Protein AF-A0A7S3ES16-F1 (afdb_monomer)

Solvent-accessible surface area (backbone atoms only — not comparable to full-atom values): 5590 Å² total; per-residue (Å²): 137,89,77,82,85,66,77,80,87,52,59,70,73,57,49,52,54,53,46,49,50,42,47,41,64,79,46,90,78,59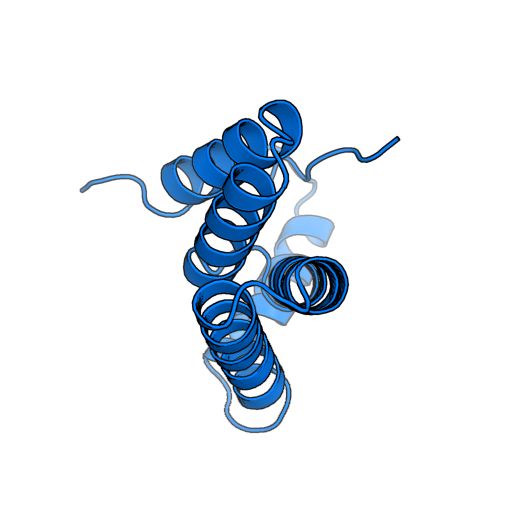,65,44,56,52,35,53,48,23,41,52,48,18,53,52,29,48,76,66,66,80,40,56,68,59,16,38,54,26,9,52,48,18,33,70,56,28,71,75,43,45,65,18,25,49,45,33,16,55,41,23,50,76,72,64,38,58,72,56,17,52,56,20,47,54,48,27,52,68,63,53,65,81,130

Organism: NCBI:txid156174

Radius of gyration: 13.7 Å; Cα contacts (8 Å, |Δi|>4): 110; chains: 1; bounding box: 35×31×34 Å

Foldseek 3Di:
DDDDDDQPPDDPVVVVVLVVLQCCCVPDDDLVVLLVVLLVVLVVCVVVLPCLVSSLVSLVVSCVSRVLDLSSLCSNLSSCVSVVVPVSNVVSVVSNCVSCVDD

Secondary structure (DSSP, 8-state):
-------TT--HHHHHHHHHHHHTTTS-SSHHHHHHHHHHHHHHHHHH-S-HHHHHHHHHHHHHH-TT-HHHHHHHHHHHHHTT-HHHHHHHHHHHHHHS---

Mean predicted aligned error: 7.47 Å

Structure (mmCIF, N/CA/C/O backbone):
data_AF-A0A7S3ES16-F1
#
_entry.id   AF-A0A7S3ES16-F1
#
loop_
_atom_site.group_PDB
_atom_site.id
_atom_site.type_symbol
_atom_site.label_atom_id
_atom_site.label_alt_id
_atom_site.label_comp_id
_atom_site.label_asym_id
_atom_site.label_entity_id
_atom_site.label_seq_id
_atom_site.pdbx_PDB_ins_code
_atom_site.Cartn_x
_atom_site.Cartn_y
_atom_site.Cartn_z
_atom_site.occupancy
_atom_site.B_iso_or_equiv
_atom_site.auth_seq_id
_atom_site.auth_comp_id
_atom_site.auth_asym_id
_atom_site.auth_atom_id
_atom_site.pdbx_PDB_model_num
ATOM 1 N N . GLY A 1 1 ? -14.351 -0.821 -12.269 1.00 33.88 1 GLY A N 1
ATOM 2 C CA . GLY A 1 1 ? -14.266 0.583 -11.822 1.00 33.88 1 GLY A CA 1
ATOM 3 C C . GLY A 1 1 ? -14.134 0.634 -10.316 1.00 33.88 1 GLY A C 1
ATOM 4 O O . GLY A 1 1 ? -15.121 0.433 -9.621 1.00 33.88 1 GLY A O 1
ATOM 5 N N . TRP A 1 2 ? -12.919 0.836 -9.814 1.00 32.88 2 TRP A N 1
ATOM 6 C CA . TRP A 1 2 ? -12.627 0.895 -8.382 1.00 32.88 2 TRP A CA 1
ATOM 7 C C . TRP A 1 2 ? -13.083 2.232 -7.774 1.00 32.88 2 TRP A C 1
ATOM 9 O O . TRP A 1 2 ? -12.780 3.297 -8.320 1.00 32.88 2 TRP A O 1
ATOM 19 N N . LYS A 1 3 ? -13.816 2.181 -6.652 1.00 38.50 3 LYS A N 1
ATOM 20 C CA . LYS A 1 3 ? -14.237 3.357 -5.872 1.00 38.50 3 LYS A CA 1
ATOM 21 C C . LYS A 1 3 ? -13.499 3.360 -4.523 1.00 38.50 3 LYS A C 1
ATOM 23 O O . LYS A 1 3 ? -13.766 2.470 -3.717 1.00 38.50 3 LYS A O 1
ATOM 28 N N . PRO A 1 4 ? -12.610 4.332 -4.248 1.00 45.16 4 PRO A N 1
ATOM 29 C CA . PRO A 1 4 ? -11.928 4.418 -2.957 1.00 45.16 4 PRO A CA 1
ATOM 30 C C . PRO A 1 4 ? -12.926 4.652 -1.816 1.00 45.16 4 PRO A C 1
ATOM 32 O O . PRO A 1 4 ? -13.853 5.456 -1.956 1.00 45.16 4 PRO A O 1
ATOM 35 N N . LEU A 1 5 ? -12.703 4.014 -0.660 1.00 52.19 5 LEU A N 1
ATOM 36 C CA . LEU A 1 5 ? -13.427 4.352 0.566 1.00 52.19 5 LEU A CA 1
ATOM 37 C C . LEU A 1 5 ? -13.023 5.760 1.029 1.00 52.19 5 LEU A C 1
ATOM 39 O O . LEU A 1 5 ? -11.859 6.026 1.336 1.00 52.19 5 LEU A O 1
ATOM 43 N N . ARG A 1 6 ? -14.001 6.667 1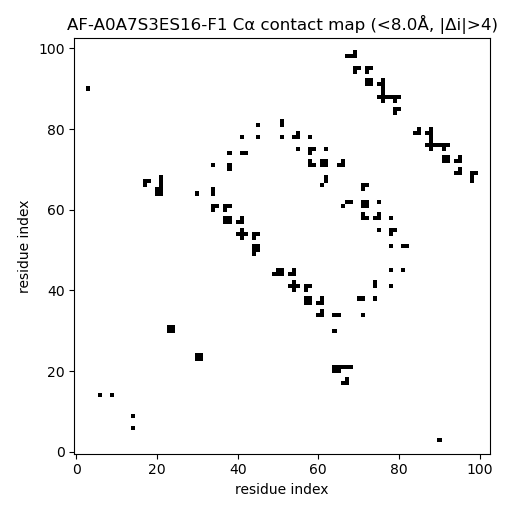.117 1.00 54.94 6 ARG A N 1
ATOM 44 C CA . ARG A 1 6 ? -13.870 7.910 1.885 1.00 54.94 6 ARG A CA 1
ATOM 45 C C . ARG A 1 6 ? -14.229 7.589 3.325 1.00 54.94 6 ARG A C 1
ATOM 47 O O . ARG A 1 6 ? -15.377 7.278 3.590 1.00 54.94 6 ARG A O 1
ATOM 54 N N . LEU A 1 7 ? -13.258 7.633 4.231 1.00 55.50 7 LEU A N 1
ATOM 55 C CA . LEU A 1 7 ? -13.465 7.287 5.643 1.00 55.50 7 LEU A CA 1
ATOM 56 C C . LEU A 1 7 ? -14.174 8.408 6.421 1.00 55.50 7 LEU A C 1
ATOM 58 O O . LEU A 1 7 ? -14.938 8.151 7.350 1.00 55.50 7 LEU A O 1
ATOM 62 N N . LYS A 1 8 ? -13.981 9.658 5.988 1.00 50.25 8 LYS A N 1
ATOM 63 C CA . LYS A 1 8 ? -14.622 10.846 6.557 1.00 50.25 8 LYS A CA 1
ATOM 64 C C . LYS A 1 8 ? -16.070 10.936 6.050 1.00 50.25 8 LYS A C 1
ATOM 66 O O . LYS A 1 8 ? -16.287 11.044 4.845 1.00 50.25 8 LYS A O 1
ATOM 71 N N . GLY A 1 9 ? -17.044 10.873 6.962 1.00 57.22 9 GLY A N 1
ATOM 72 C CA . GLY A 1 9 ? -18.480 10.943 6.646 1.00 57.22 9 GLY A CA 1
ATOM 73 C C . GLY A 1 9 ? -19.196 9.597 6.469 1.00 57.22 9 GLY A C 1
ATOM 74 O O . GLY A 1 9 ? -20.349 9.579 6.047 1.00 57.22 9 GLY A O 1
ATOM 75 N N . LEU A 1 10 ? -18.553 8.464 6.785 1.00 59.41 10 LEU A N 1
ATOM 76 C CA . LEU A 1 10 ? -19.226 7.161 6.747 1.00 59.41 10 LEU A CA 1
ATOM 77 C C . LEU A 1 10 ? -20.218 6.996 7.908 1.00 59.41 10 LEU A C 1
ATOM 79 O O . LEU A 1 10 ? -19.958 7.514 8.996 1.00 59.41 10 LEU A O 1
ATOM 83 N N . PRO A 1 11 ? -21.297 6.212 7.727 1.00 67.44 11 PRO A N 1
ATOM 84 C CA . PRO A 1 11 ? -22.196 5.851 8.815 1.00 67.44 11 PRO A CA 1
ATOM 85 C C . PRO A 1 11 ? -21.421 5.224 9.990 1.00 67.44 11 PRO A C 1
ATOM 87 O O . PRO A 1 11 ? -20.508 4.428 9.741 1.00 67.44 11 PRO A O 1
ATOM 90 N N . PRO A 1 12 ? -21.806 5.486 11.253 1.00 63.50 12 PRO A N 1
ATOM 91 C CA . PRO A 1 12 ? -21.106 4.980 12.441 1.00 63.50 12 PRO A CA 1
ATOM 92 C C . PRO A 1 12 ? -20.862 3.462 12.426 1.00 63.50 12 PRO A C 1
ATOM 94 O O . PRO A 1 12 ? -19.776 2.998 12.758 1.00 63.50 12 PRO A O 1
ATOM 97 N N . LYS A 1 13 ? -21.831 2.681 11.929 1.00 62.59 13 LYS A N 1
ATOM 98 C CA . LYS A 1 13 ? -21.723 1.218 11.757 1.00 62.59 13 LYS A CA 1
ATOM 99 C C . LYS A 1 13 ? -20.576 0.784 10.830 1.00 62.59 13 LYS A C 1
ATOM 101 O O . LYS A 1 13 ? -19.913 -0.225 11.067 1.00 62.59 13 LYS A O 1
ATOM 106 N N . THR A 1 14 ? -20.327 1.557 9.777 1.00 66.00 14 THR A N 1
ATOM 107 C CA . THR A 1 14 ? -19.273 1.288 8.794 1.00 66.00 14 THR A CA 1
ATOM 108 C C . THR A 1 14 ? -17.911 1.653 9.370 1.00 66.00 14 THR A C 1
ATOM 110 O O . THR A 1 14 ? -16.952 0.904 9.193 1.00 6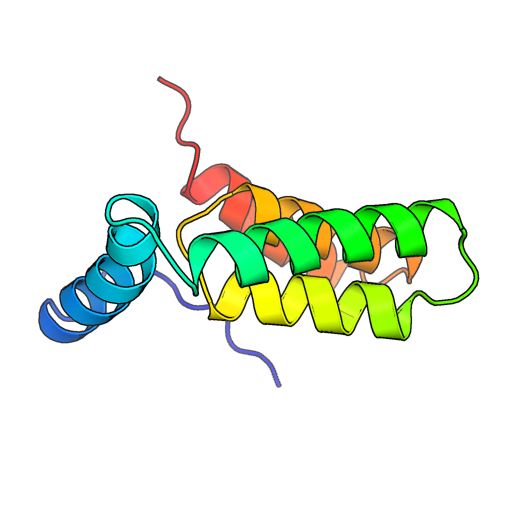6.00 14 THR A O 1
ATOM 113 N N . GLN A 1 15 ? -17.837 2.765 10.109 1.00 64.12 15 GLN A N 1
ATOM 114 C CA . GLN A 1 15 ? -16.626 3.160 10.827 1.00 64.12 15 GLN A CA 1
ATOM 115 C C . GLN A 1 15 ? -16.244 2.113 11.876 1.00 64.12 15 GLN A C 1
ATOM 117 O O . GLN A 1 15 ? -15.098 1.687 11.884 1.00 64.12 15 GLN A O 1
ATOM 122 N N . ALA A 1 16 ? -17.204 1.612 12.660 1.00 65.38 16 ALA A N 1
ATOM 123 C CA . ALA A 1 16 ? -16.974 0.561 13.652 1.00 65.38 16 ALA A CA 1
ATOM 124 C C . ALA A 1 16 ? -16.448 -0.745 13.027 1.00 65.38 16 ALA A C 1
ATOM 126 O O . ALA A 1 16 ? -15.545 -1.370 13.569 1.00 65.38 16 ALA A O 1
AT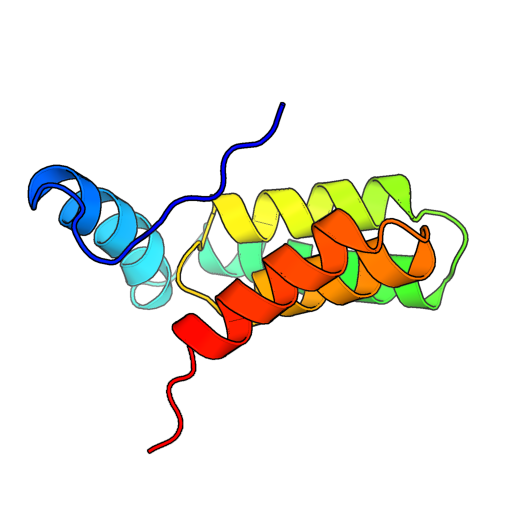OM 127 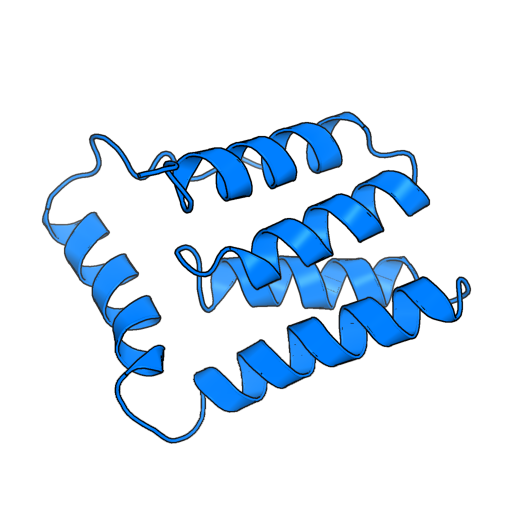N N . THR A 1 17 ? -16.953 -1.136 11.851 1.00 70.00 17 THR A N 1
ATOM 128 C CA . THR A 1 17 ? -16.484 -2.341 11.136 1.00 70.00 17 THR A CA 1
ATOM 129 C C . THR A 1 17 ? -15.045 -2.185 10.633 1.00 70.00 17 THR A C 1
ATOM 131 O O . THR A 1 17 ? -14.239 -3.109 10.727 1.00 70.00 17 THR A O 1
ATOM 134 N N . LEU A 1 18 ? -14.704 -1.012 10.092 1.00 68.38 18 LEU A N 1
ATOM 135 C CA . LEU A 1 18 ? -13.349 -0.715 9.615 1.00 68.38 18 LEU A CA 1
ATOM 136 C C . LEU A 1 18 ? -12.371 -0.540 10.777 1.00 68.38 18 LEU A C 1
ATOM 138 O O . LEU A 1 18 ? -11.243 -1.016 10.703 1.00 68.38 18 LEU A O 1
ATOM 142 N N . GLN A 1 19 ? -12.820 0.090 11.861 1.00 67.44 19 GLN A N 1
ATOM 143 C CA . GLN A 1 19 ? -12.077 0.176 13.110 1.00 67.44 19 GLN A CA 1
ATOM 144 C C . GLN A 1 19 ? -11.856 -1.206 13.711 1.00 67.44 19 GLN A C 1
ATOM 146 O O . GLN A 1 19 ? -10.747 -1.449 14.144 1.00 67.44 19 GLN A O 1
ATOM 151 N N . ALA A 1 20 ? -12.822 -2.129 13.683 1.00 67.88 20 ALA A N 1
ATOM 152 C CA . ALA A 1 20 ? -12.629 -3.499 14.164 1.00 67.88 20 ALA A CA 1
ATOM 153 C C . ALA A 1 20 ? -11.533 -4.232 13.372 1.00 67.88 20 ALA A C 1
ATOM 155 O O . ALA A 1 20 ? -10.580 -4.720 13.972 1.00 67.88 20 ALA A O 1
ATOM 156 N N . LYS A 1 21 ? -11.592 -4.196 12.031 1.00 66.25 21 LYS A N 1
ATOM 157 C CA . LYS A 1 21 ? -10.531 -4.738 11.154 1.00 66.25 21 LYS A CA 1
ATOM 158 C C . LYS A 1 21 ? -9.159 -4.111 11.414 1.00 66.25 21 LYS A C 1
ATOM 160 O O . LYS A 1 21 ? -8.127 -4.744 11.227 1.00 66.25 21 LYS A O 1
ATOM 165 N N . ASN A 1 22 ? -9.142 -2.847 11.833 1.00 69.56 22 ASN A N 1
ATOM 166 C CA . ASN A 1 22 ? -7.914 -2.144 12.175 1.00 69.56 22 ASN A CA 1
ATOM 167 C C . ASN A 1 22 ? -7.454 -2.397 13.623 1.00 69.56 22 ASN A C 1
ATOM 169 O O . ASN A 1 22 ? -6.263 -2.443 13.875 1.00 69.56 22 ASN A O 1
ATOM 173 N N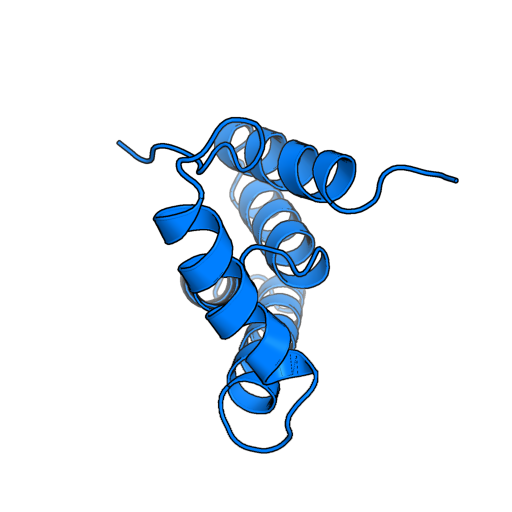 . LEU A 1 23 ? -8.363 -2.577 14.584 1.00 56.31 23 LEU A N 1
ATOM 174 C CA . LEU A 1 23 ? -8.091 -2.901 15.993 1.00 56.31 23 LEU A CA 1
ATOM 175 C C . LEU A 1 23 ? -7.598 -4.345 16.157 1.00 56.31 23 LEU A C 1
ATOM 177 O O . LEU A 1 23 ? -6.897 -4.656 17.118 1.00 56.31 23 LEU A O 1
ATOM 181 N N . GLU A 1 24 ? -7.851 -5.209 15.176 1.00 60.47 24 GLU A N 1
ATOM 182 C CA . GLU A 1 24 ? -7.137 -6.480 15.011 1.00 60.47 24 GLU A CA 1
ATOM 183 C C . GLU A 1 24 ? -5.618 -6.290 14.771 1.00 60.47 24 GLU A C 1
ATOM 185 O O . GLU A 1 24 ? -4.866 -7.258 14.859 1.00 60.47 24 GLU A O 1
ATOM 190 N N . LEU A 1 25 ? -5.122 -5.060 14.543 1.00 53.88 25 LEU A N 1
ATOM 191 C CA . LEU A 1 25 ? -3.690 -4.718 14.645 1.00 53.88 25 LEU A CA 1
ATOM 192 C C . LEU A 1 25 ? -3.217 -4.562 16.101 1.00 53.88 25 LEU A C 1
ATOM 194 O O . LEU A 1 25 ? -2.038 -4.776 16.385 1.00 53.88 25 LEU A O 1
ATOM 198 N N . VAL A 1 26 ? -4.121 -4.192 17.015 1.00 53.91 26 VAL A N 1
ATOM 199 C CA . VAL A 1 26 ? -3.860 -3.989 18.453 1.00 53.91 26 VAL A CA 1
ATOM 200 C C . VAL A 1 26 ? -3.984 -5.309 19.231 1.00 53.91 26 VAL A C 1
ATOM 202 O O . VAL A 1 26 ? -3.414 -5.445 20.311 1.00 53.91 26 VAL A O 1
ATOM 205 N N . THR A 1 27 ? -4.652 -6.319 18.657 1.00 51.38 27 THR A N 1
ATOM 206 C CA . THR A 1 27 ? -4.869 -7.642 19.274 1.00 51.38 27 THR A CA 1
ATOM 207 C C . THR A 1 27 ? -4.110 -8.722 18.483 1.00 51.38 27 THR A C 1
ATOM 209 O O . THR A 1 27 ? -4.342 -8.867 17.285 1.00 51.38 27 THR A O 1
ATOM 212 N N . PRO A 1 28 ? -3.163 -9.473 19.075 1.00 53.44 28 PRO A N 1
ATOM 213 C CA . PRO A 1 28 ? -2.197 -10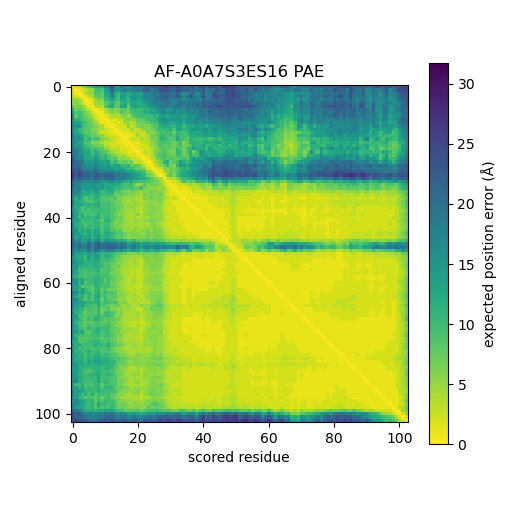.245 18.297 1.00 53.44 28 PRO A CA 1
ATOM 214 C C . PRO A 1 28 ? -2.801 -11.512 17.678 1.00 53.44 28 PRO A C 1
ATOM 216 O O . PRO A 1 28 ? -3.537 -12.246 18.333 1.00 53.44 28 PRO A O 1
ATOM 219 N N . GLY A 1 29 ? -2.389 -11.837 16.444 1.00 59.78 29 GLY A N 1
ATOM 220 C CA . GLY A 1 29 ? -2.352 -13.243 16.034 1.00 59.78 29 GLY A CA 1
ATOM 221 C C . GLY A 1 29 ? -2.246 -13.536 14.543 1.00 59.78 29 GLY A C 1
ATOM 222 O O . GLY A 1 29 ? -1.272 -14.143 14.122 1.00 59.78 29 GLY A O 1
ATOM 223 N N . ARG A 1 30 ? -3.244 -13.170 13.732 1.00 69.25 30 ARG A N 1
ATOM 224 C CA . ARG A 1 30 ? -3.338 -13.698 12.353 1.00 69.25 30 ARG A CA 1
ATOM 225 C C . ARG A 1 30 ? -3.414 -12.616 11.286 1.00 69.25 30 ARG A C 1
ATOM 227 O O . ARG A 1 30 ? -2.663 -12.664 10.321 1.00 69.25 30 ARG A O 1
ATOM 234 N N . ILE A 1 31 ? -4.264 -11.614 11.480 1.00 74.62 31 ILE A N 1
ATOM 235 C CA . ILE A 1 31 ? -4.492 -10.581 10.460 1.00 74.62 31 ILE A CA 1
ATOM 236 C C . ILE A 1 31 ? -3.298 -9.629 10.365 1.00 74.62 31 ILE A C 1
ATOM 238 O O . ILE A 1 31 ? -2.863 -9.336 9.256 1.00 74.62 31 ILE A O 1
ATOM 242 N N . ARG A 1 32 ? -2.675 -9.268 11.497 1.00 76.50 32 ARG A N 1
ATOM 243 C CA . ARG A 1 32 ? -1.433 -8.479 11.507 1.00 76.50 32 ARG A CA 1
ATOM 244 C C . ARG A 1 32 ? -0.292 -9.157 10.743 1.00 76.50 32 ARG A C 1
ATOM 246 O O . ARG A 1 32 ? 0.332 -8.515 9.916 1.00 76.50 32 ARG A O 1
ATOM 253 N N . TRP A 1 33 ? -0.026 -10.442 10.976 1.00 83.50 33 TRP A N 1
ATOM 254 C CA . TRP A 1 33 ? 1.074 -11.140 10.295 1.00 83.50 33 TRP A CA 1
ATOM 255 C C . TRP A 1 33 ? 0.823 -11.294 8.800 1.00 83.50 33 TRP A C 1
ATOM 257 O O . TRP A 1 33 ? 1.740 -11.101 8.013 1.00 83.50 33 TRP A O 1
ATOM 267 N N . VAL A 1 34 ? -0.417 -11.598 8.405 1.00 87.00 34 VAL A N 1
ATOM 268 C CA . VAL A 1 34 ? -0.795 -11.664 6.987 1.00 87.00 34 VAL A CA 1
ATOM 269 C C . VAL A 1 34 ? -0.639 -10.293 6.331 1.00 87.00 34 VAL A C 1
ATOM 271 O O . VAL A 1 34 ? -0.066 -10.205 5.250 1.00 87.00 34 VAL A O 1
ATOM 274 N N . PHE A 1 35 ? -1.079 -9.224 6.998 1.00 89.88 35 PHE A N 1
ATOM 275 C CA . PHE A 1 35 ? -0.891 -7.855 6.525 1.00 89.88 35 PHE A CA 1
ATOM 276 C C . PHE A 1 35 ? 0.593 -7.498 6.359 1.00 89.88 35 PHE A C 1
ATOM 278 O O . PHE A 1 35 ? 1.005 -7.113 5.268 1.00 89.88 35 PHE A O 1
ATOM 285 N N . GLU A 1 36 ? 1.405 -7.666 7.406 1.00 89.44 36 GLU A N 1
ATOM 286 C CA . GLU A 1 36 ? 2.840 -7.347 7.369 1.00 89.44 36 GLU A CA 1
ATOM 287 C C . GLU A 1 36 ? 3.575 -8.208 6.332 1.00 89.44 36 GLU A C 1
ATOM 289 O O . GLU A 1 36 ? 4.439 -7.715 5.610 1.00 89.44 36 GLU A O 1
ATOM 294 N N . SER A 1 37 ? 3.190 -9.482 6.196 1.00 92.50 37 SER A N 1
ATOM 295 C CA . SER A 1 37 ? 3.713 -10.382 5.167 1.00 92.50 37 SER A CA 1
ATOM 296 C C . SER A 1 37 ? 3.390 -9.885 3.761 1.00 92.50 37 SER A C 1
ATOM 298 O O . SER A 1 37 ? 4.266 -9.930 2.904 1.00 92.50 37 SER A O 1
ATOM 300 N N . MET A 1 38 ? 2.161 -9.432 3.502 1.00 93.12 38 MET A N 1
ATOM 301 C CA . MET A 1 38 ? 1.765 -8.898 2.194 1.00 93.12 38 MET A CA 1
ATOM 302 C C . MET A 1 38 ? 2.501 -7.595 1.882 1.00 93.12 38 MET A C 1
ATOM 304 O O . MET A 1 38 ? 3.032 -7.440 0.787 1.00 93.12 38 MET A O 1
ATOM 308 N N . VAL A 1 39 ? 2.618 -6.686 2.855 1.00 94.75 39 VAL A N 1
ATOM 309 C CA . VAL A 1 39 ? 3.408 -5.452 2.704 1.00 94.75 39 VAL A CA 1
ATOM 310 C C . VAL A 1 39 ? 4.876 -5.774 2.409 1.00 94.75 39 VAL A C 1
ATOM 312 O O . VAL A 1 39 ? 5.467 -5.205 1.492 1.00 94.75 39 VAL A O 1
ATOM 315 N N . GLY A 1 40 ? 5.475 -6.699 3.161 1.00 94.88 40 GLY A N 1
ATOM 316 C CA . GLY A 1 40 ? 6.863 -7.114 2.970 1.00 94.88 40 GLY A CA 1
ATOM 317 C C . GLY A 1 40 ? 7.099 -7.786 1.618 1.00 94.88 40 GLY A C 1
ATOM 318 O O . GLY A 1 40 ? 8.036 -7.417 0.910 1.00 94.88 40 GLY A O 1
ATOM 319 N N . ARG A 1 41 ? 6.229 -8.729 1.235 1.00 95.50 41 ARG A N 1
ATOM 320 C CA . ARG A 1 41 ? 6.331 -9.451 -0.037 1.00 95.50 41 ARG A CA 1
ATOM 321 C C . ARG A 1 41 ? 6.121 -8.517 -1.225 1.00 95.50 41 ARG A C 1
ATOM 323 O O . ARG A 1 41 ? 6.976 -8.499 -2.099 1.00 95.50 41 ARG A O 1
ATOM 330 N N . SER A 1 42 ? 5.104 -7.655 -1.196 1.00 96.31 42 SER A N 1
ATOM 331 C CA . SER A 1 42 ? 4.883 -6.624 -2.222 1.00 96.31 42 SER A CA 1
ATOM 332 C C . SER A 1 42 ? 6.133 -5.773 -2.467 1.00 96.31 42 SER A C 1
ATOM 334 O O . SER A 1 42 ? 6.568 -5.601 -3.604 1.00 96.31 42 SER A O 1
ATOM 336 N N . ARG A 1 43 ? 6.784 -5.300 -1.395 1.00 96.06 43 ARG A N 1
ATOM 337 C CA . ARG A 1 43 ? 8.023 -4.512 -1.496 1.00 96.06 43 ARG A CA 1
ATOM 338 C C . ARG A 1 43 ? 9.189 -5.306 -2.085 1.00 96.06 43 ARG A C 1
ATOM 340 O O . ARG A 1 43 ? 9.972 -4.739 -2.842 1.00 96.06 43 ARG A O 1
ATOM 347 N N . ALA A 1 44 ? 9.320 -6.583 -1.731 1.00 95.38 44 ALA A N 1
ATOM 348 C CA . ALA A 1 44 ? 10.365 -7.451 -2.267 1.00 95.38 44 ALA A CA 1
ATOM 349 C C . ALA A 1 44 ? 10.155 -7.734 -3.764 1.00 95.38 44 ALA A C 1
ATOM 351 O O . ALA A 1 44 ? 11.093 -7.600 -4.546 1.00 95.38 44 ALA A O 1
ATOM 352 N N . LEU A 1 45 ? 8.918 -8.045 -4.162 1.00 95.06 45 LEU A N 1
ATOM 353 C CA . LEU A 1 45 ? 8.523 -8.263 -5.555 1.00 95.06 45 LEU A CA 1
ATOM 354 C C . LEU A 1 45 ? 8.773 -7.010 -6.404 1.00 95.06 45 LEU A C 1
ATOM 356 O O . LEU A 1 45 ? 9.381 -7.089 -7.470 1.00 95.06 45 LEU A O 1
ATOM 360 N N . LEU A 1 46 ? 8.397 -5.838 -5.883 1.00 94.56 46 LEU A N 1
ATOM 361 C CA . LEU A 1 46 ? 8.674 -4.549 -6.513 1.00 94.56 46 LEU A CA 1
ATOM 362 C C . LEU A 1 46 ? 10.178 -4.311 -6.706 1.00 94.56 46 LEU A C 1
ATOM 364 O O . LEU A 1 46 ? 10.597 -3.885 -7.778 1.00 94.56 46 LEU A O 1
ATOM 368 N N . ALA A 1 47 ? 10.996 -4.602 -5.690 1.00 93.69 47 ALA A N 1
ATOM 369 C CA . ALA A 1 47 ? 12.448 -4.455 -5.779 1.00 93.69 47 ALA A CA 1
ATOM 370 C C . ALA A 1 47 ? 13.083 -5.421 -6.796 1.00 93.69 47 ALA A C 1
ATOM 372 O O . ALA A 1 47 ? 14.128 -5.107 -7.363 1.00 93.69 47 ALA A O 1
ATOM 373 N N . HIS A 1 48 ? 12.462 -6.581 -7.032 1.00 89.00 48 HIS A N 1
ATOM 374 C CA . HIS A 1 48 ? 12.914 -7.563 -8.018 1.00 89.00 48 HIS A CA 1
ATOM 375 C C . HIS A 1 48 ? 12.414 -7.273 -9.448 1.00 89.00 48 HIS A C 1
ATOM 377 O O . HIS A 1 48 ? 12.977 -7.780 -10.416 1.00 89.00 48 HIS A O 1
ATOM 383 N N . GLY A 1 49 ? 11.368 -6.453 -9.600 1.00 77.25 49 GLY A N 1
ATOM 384 C CA . GLY A 1 49 ? 10.924 -5.866 -10.872 1.00 77.25 49 GLY A CA 1
ATOM 385 C C . GLY A 1 49 ? 10.260 -6.816 -11.878 1.00 77.25 49 GLY A C 1
ATOM 386 O O . GLY A 1 49 ? 9.792 -6.350 -12.911 1.00 77.25 49 GLY A O 1
ATOM 387 N N . SER A 1 50 ? 10.195 -8.122 -11.597 1.00 74.25 50 SER A N 1
ATOM 388 C CA . SER A 1 50 ? 9.699 -9.135 -12.549 1.00 74.25 50 SER A CA 1
ATOM 389 C C . SER A 1 50 ? 8.232 -9.527 -12.327 1.00 74.25 50 SER A C 1
ATOM 391 O O . SER A 1 50 ? 7.604 -10.093 -13.214 1.00 74.25 50 SER A O 1
ATOM 393 N N . GLU A 1 51 ? 7.676 -9.207 -11.155 1.00 90.44 51 GLU A N 1
ATOM 394 C CA . GLU A 1 51 ? 6.392 -9.736 -10.667 1.00 90.44 51 GLU A CA 1
ATOM 395 C C . GLU A 1 51 ? 5.497 -8.594 -10.144 1.00 90.44 51 GLU A C 1
ATOM 397 O O . GLU A 1 51 ? 5.003 -8.609 -9.015 1.00 90.44 51 GLU A O 1
ATOM 402 N N . LEU A 1 52 ? 5.322 -7.544 -10.961 1.00 93.19 52 LEU A N 1
ATOM 403 C CA . LEU A 1 52 ? 4.542 -6.353 -10.586 1.00 93.19 52 LEU A CA 1
ATOM 404 C C . LEU A 1 52 ? 3.059 -6.666 -10.327 1.00 93.19 52 LEU A C 1
ATOM 406 O O . LEU A 1 52 ? 2.466 -6.053 -9.441 1.00 93.19 52 LEU A O 1
ATOM 410 N N . ASP A 1 53 ? 2.484 -7.645 -11.028 1.00 95.12 53 ASP A N 1
ATOM 411 C CA . ASP A 1 53 ? 1.099 -8.082 -10.808 1.00 95.12 53 ASP A CA 1
ATOM 412 C C . ASP A 1 53 ? 0.913 -8.744 -9.431 1.00 95.12 53 ASP A C 1
ATOM 414 O O . ASP A 1 53 ? -0.061 -8.469 -8.724 1.00 95.12 53 ASP A O 1
ATOM 418 N N . ASP A 1 54 ? 1.876 -9.561 -8.995 1.00 94.94 54 ASP A N 1
ATOM 419 C CA . ASP A 1 54 ? 1.852 -10.166 -7.660 1.00 94.94 54 ASP A CA 1
ATOM 420 C C . ASP A 1 54 ? 2.093 -9.111 -6.575 1.00 94.94 54 ASP A C 1
ATOM 422 O O . ASP A 1 54 ? 1.414 -9.103 -5.541 1.00 94.94 54 ASP A O 1
ATOM 426 N N . ALA A 1 55 ? 3.001 -8.162 -6.833 1.00 96.69 55 ALA A N 1
ATOM 427 C CA . ALA A 1 55 ? 3.243 -7.033 -5.941 1.00 96.69 55 ALA A CA 1
ATOM 428 C C . ALA A 1 55 ? 1.982 -6.174 -5.765 1.00 96.69 55 ALA A C 1
ATOM 430 O O . ALA A 1 55 ? 1.706 -5.700 -4.655 1.00 96.69 55 ALA A O 1
ATOM 431 N N . LEU A 1 56 ? 1.218 -5.994 -6.847 1.00 96.62 56 LEU A N 1
ATOM 432 C CA . LEU A 1 56 ? -0.042 -5.262 -6.865 1.00 96.62 56 LEU A CA 1
ATOM 433 C C . LEU A 1 56 ? -1.098 -6.007 -6.056 1.00 96.62 56 LEU A C 1
ATOM 435 O O . LEU A 1 56 ? -1.708 -5.413 -5.170 1.00 96.62 56 LEU A O 1
ATOM 439 N N . SER A 1 57 ? -1.269 -7.304 -6.315 1.00 95.19 57 SER A N 1
ATOM 440 C CA . SER A 1 57 ? -2.223 -8.163 -5.608 1.00 95.19 57 SER A CA 1
ATOM 441 C C . SER A 1 57 ? -2.003 -8.128 -4.092 1.00 95.19 57 SER A C 1
ATOM 443 O O . SER A 1 57 ? -2.941 -7.915 -3.315 1.00 95.19 57 SER A O 1
ATOM 445 N N . ASP A 1 58 ? -0.747 -8.233 -3.654 1.00 95.25 58 ASP A N 1
ATOM 446 C CA . ASP A 1 58 ? -0.389 -8.132 -2.240 1.00 95.25 58 ASP A CA 1
ATOM 447 C C . ASP A 1 58 ? -0.679 -6.755 -1.650 1.00 95.25 58 ASP A C 1
ATOM 449 O O . ASP A 1 58 ? -1.246 -6.650 -0.557 1.00 95.25 58 ASP A O 1
ATOM 453 N N . ALA A 1 59 ? -0.312 -5.690 -2.363 1.00 95.19 59 ALA A N 1
ATOM 454 C CA . ALA A 1 59 ? -0.546 -4.333 -1.901 1.00 95.19 59 ALA A CA 1
ATOM 455 C C . ALA A 1 59 ? -2.047 -4.020 -1.794 1.00 95.19 59 ALA A C 1
ATOM 457 O O . ALA A 1 59 ? -2.505 -3.485 -0.781 1.00 95.19 59 ALA A O 1
ATOM 458 N N . GLU A 1 60 ? -2.845 -4.408 -2.790 1.00 95.44 60 GLU A N 1
ATOM 459 C CA . GLU A 1 60 ? -4.299 -4.273 -2.754 1.00 95.44 60 GLU A CA 1
ATOM 460 C C . GLU A 1 60 ? -4.885 -5.044 -1.574 1.00 95.44 60 GLU A C 1
ATOM 462 O O . GLU A 1 60 ? -5.700 -4.506 -0.814 1.00 95.44 60 GLU A O 1
ATOM 467 N N . ARG A 1 61 ? -4.442 -6.285 -1.363 1.00 89.94 61 ARG A N 1
ATOM 468 C CA . ARG A 1 61 ? -4.938 -7.109 -0.266 1.00 89.94 61 ARG A CA 1
ATOM 469 C C . ARG A 1 61 ? -4.574 -6.525 1.097 1.00 89.94 61 ARG A C 1
ATOM 471 O O . ARG A 1 61 ? -5.432 -6.506 1.983 1.00 89.94 61 ARG A O 1
ATOM 478 N N . ALA A 1 62 ? -3.377 -5.960 1.246 1.00 91.88 62 ALA A N 1
ATOM 479 C CA . ALA A 1 62 ? -2.971 -5.240 2.447 1.00 91.88 62 ALA A CA 1
ATOM 480 C C . ALA A 1 62 ? -3.912 -4.056 2.750 1.00 91.88 62 ALA A C 1
ATOM 482 O O . ALA A 1 62 ? -4.371 -3.918 3.886 1.00 91.88 62 ALA A O 1
ATOM 483 N N . THR A 1 63 ? -4.290 -3.257 1.741 1.00 91.00 63 THR A N 1
ATOM 484 C CA . THR A 1 63 ? -5.242 -2.136 1.928 1.00 91.00 63 THR A CA 1
ATOM 485 C C . THR A 1 63 ? -6.665 -2.589 2.275 1.00 91.00 63 THR A C 1
ATOM 487 O O . THR A 1 63 ? -7.399 -1.867 2.947 1.00 91.00 63 THR A O 1
ATOM 490 N N . GLN A 1 64 ? -7.077 -3.787 1.851 1.00 86.81 64 GLN A N 1
ATOM 491 C CA . GLN A 1 64 ? -8.388 -4.350 2.195 1.00 86.81 64 GLN A CA 1
ATOM 492 C C . GLN A 1 64 ? -8.432 -4.919 3.616 1.00 86.81 64 GLN A C 1
ATOM 494 O O . GLN A 1 64 ? -9.477 -4.852 4.274 1.00 86.81 64 GLN A O 1
ATOM 499 N N . LEU A 1 65 ? -7.325 -5.521 4.058 1.00 83.94 65 LEU A N 1
ATOM 500 C CA . LEU A 1 65 ? -7.184 -6.082 5.399 1.00 83.94 65 LEU A CA 1
ATOM 501 C C . LEU A 1 65 ? -7.098 -4.966 6.439 1.00 83.94 65 LEU A C 1
ATOM 503 O O . LEU A 1 65 ? -7.873 -4.962 7.392 1.00 83.94 65 LEU A O 1
ATOM 507 N N . CYS A 1 66 ? -6.217 -3.990 6.213 1.00 85.06 66 CYS A N 1
ATOM 508 C CA . CYS A 1 66 ? -5.967 -2.900 7.149 1.00 85.06 66 CYS A CA 1
ATOM 509 C C . CYS A 1 66 ? -6.101 -1.542 6.440 1.00 85.06 66 CYS A C 1
ATOM 511 O O . CYS A 1 66 ? -5.105 -0.892 6.122 1.00 85.06 66 CYS A O 1
ATOM 513 N N . PRO A 1 67 ? -7.339 -1.074 6.197 1.00 86.31 67 PRO A N 1
ATOM 514 C CA . PRO A 1 67 ? -7.588 0.137 5.416 1.00 86.31 67 PRO A CA 1
ATOM 515 C C . PRO A 1 67 ? -7.154 1.433 6.107 1.00 86.31 67 PRO A C 1
ATOM 517 O O . PRO A 1 67 ? -7.081 2.460 5.436 1.00 86.31 67 PRO A O 1
ATOM 520 N N . LEU A 1 68 ? -6.882 1.412 7.418 1.00 85.62 68 LEU A N 1
ATOM 521 C CA . LEU A 1 68 ? -6.377 2.575 8.160 1.00 85.62 68 LEU A CA 1
ATOM 522 C C . LEU A 1 68 ? -4.860 2.512 8.401 1.00 85.62 68 LEU A C 1
ATOM 524 O O . LEU A 1 68 ? -4.327 3.396 9.064 1.00 85.62 68 LEU A O 1
ATOM 528 N N . ALA A 1 69 ? -4.164 1.496 7.876 1.00 86.44 69 ALA A N 1
ATOM 529 C CA . ALA A 1 69 ? -2.714 1.373 7.982 1.00 86.44 69 ALA A CA 1
ATOM 530 C C . ALA A 1 69 ? -2.030 2.065 6.783 1.00 86.44 69 ALA A C 1
ATOM 532 O O . ALA A 1 69 ? -2.191 1.610 5.645 1.00 86.44 69 ALA A O 1
ATOM 533 N N . PRO A 1 70 ? -1.234 3.132 6.994 1.00 90.19 70 PRO A N 1
ATOM 534 C CA . PRO A 1 70 ? -0.602 3.866 5.893 1.00 90.19 70 PRO A CA 1
ATOM 535 C C . PRO A 1 70 ? 0.371 3.023 5.055 1.00 90.19 70 PRO A C 1
ATOM 537 O O . PRO A 1 70 ? 0.506 3.254 3.856 1.00 90.19 70 PRO A O 1
ATOM 540 N N . SER A 1 71 ? 1.029 2.022 5.648 1.00 92.38 71 SER A N 1
ATOM 541 C CA . SER A 1 71 ? 2.049 1.199 4.978 1.00 92.38 71 SER A CA 1
ATOM 542 C C . SER A 1 71 ? 1.504 0.348 3.823 1.00 92.38 71 SER A C 1
ATOM 544 O O . SER A 1 71 ? 2.192 0.180 2.813 1.00 92.38 71 SER A O 1
ATOM 546 N N . GLY A 1 72 ? 0.262 -0.142 3.920 1.00 93.56 72 GLY A N 1
ATOM 547 C CA . GLY A 1 72 ? -0.403 -0.849 2.820 1.00 93.56 72 GLY A CA 1
ATOM 548 C C . GLY A 1 72 ? -0.669 0.077 1.631 1.00 93.56 72 GLY A C 1
ATOM 549 O O . GLY A 1 72 ? -0.361 -0.262 0.490 1.00 93.56 72 GLY A O 1
ATOM 550 N N . TRP A 1 73 ? -1.154 1.292 1.907 1.00 95.62 73 TRP A N 1
ATOM 551 C CA . TRP A 1 73 ? -1.388 2.314 0.883 1.00 95.62 73 TRP A CA 1
ATOM 552 C C . TRP A 1 73 ? -0.092 2.815 0.242 1.00 95.62 73 TRP A C 1
ATOM 554 O O . TRP A 1 73 ? -0.054 3.009 -0.970 1.00 95.62 73 TRP A O 1
ATOM 564 N N . ALA A 1 74 ? 0.979 2.972 1.021 1.00 96.69 74 ALA A N 1
ATOM 565 C CA . ALA A 1 74 ? 2.293 3.330 0.493 1.00 96.69 74 ALA A CA 1
ATOM 566 C C . ALA A 1 74 ? 2.830 2.252 -0.464 1.00 96.69 74 ALA A C 1
ATOM 568 O O . ALA A 1 74 ? 3.317 2.573 -1.545 1.00 96.69 74 ALA A O 1
ATOM 569 N N . SER A 1 75 ? 2.676 0.973 -0.102 1.00 97.06 75 SER A N 1
ATOM 570 C CA . SER A 1 75 ? 3.084 -0.148 -0.961 1.00 97.06 75 SER A CA 1
ATOM 571 C C . SER A 1 75 ? 2.296 -0.159 -2.274 1.00 97.06 75 SER A C 1
ATOM 573 O O . SER A 1 75 ? 2.896 -0.258 -3.341 1.00 97.06 75 SER A O 1
ATOM 575 N N . LEU A 1 76 ? 0.975 0.051 -2.213 1.00 97.56 76 LEU A N 1
ATOM 576 C CA . LEU A 1 76 ? 0.124 0.144 -3.405 1.00 97.56 76 LEU A CA 1
ATOM 577 C C . LEU A 1 76 ? 0.527 1.309 -4.314 1.00 97.56 76 LEU A C 1
ATOM 579 O O . LEU A 1 76 ? 0.565 1.152 -5.530 1.00 97.56 76 LEU A O 1
ATOM 583 N N . GLY A 1 77 ? 0.857 2.461 -3.727 1.00 97.69 77 GLY A N 1
ATOM 584 C CA . GLY A 1 77 ? 1.339 3.621 -4.471 1.00 97.69 77 GLY A CA 1
ATOM 585 C C . GLY A 1 77 ? 2.622 3.321 -5.238 1.00 97.69 77 GLY A C 1
ATOM 586 O O . GLY A 1 77 ? 2.677 3.566 -6.437 1.00 97.69 77 GLY A O 1
ATOM 587 N N . ASN A 1 78 ? 3.614 2.732 -4.570 1.00 97.19 78 ASN A N 1
ATOM 588 C CA . ASN A 1 78 ? 4.906 2.425 -5.184 1.00 97.19 78 ASN A CA 1
ATOM 589 C C . ASN A 1 78 ? 4.783 1.401 -6.325 1.00 97.19 78 ASN A C 1
ATOM 591 O O . ASN A 1 78 ? 5.421 1.555 -7.364 1.00 97.19 78 ASN A O 1
ATOM 595 N N . VAL A 1 79 ? 3.949 0.370 -6.154 1.00 97.50 79 VAL A N 1
ATOM 596 C CA . VAL A 1 79 ? 3.708 -0.621 -7.214 1.00 97.50 79 VAL A CA 1
ATOM 597 C C . VAL A 1 79 ? 2.978 0.013 -8.397 1.00 97.50 79 VAL A C 1
ATOM 599 O O . VAL A 1 79 ? 3.378 -0.183 -9.542 1.00 97.50 79 VAL A O 1
ATOM 60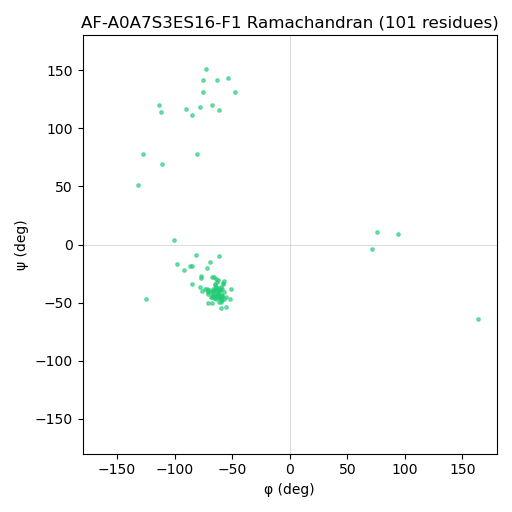2 N N . ALA A 1 80 ? 1.950 0.824 -8.134 1.00 96.75 80 ALA A N 1
ATOM 603 C CA . ALA A 1 80 ? 1.224 1.539 -9.178 1.00 96.75 80 ALA A CA 1
ATOM 604 C C . ALA A 1 80 ? 2.137 2.462 -9.998 1.00 96.75 80 ALA A C 1
ATOM 606 O O . ALA A 1 80 ? 2.006 2.522 -11.218 1.00 96.75 80 ALA A O 1
ATOM 607 N N . GLU A 1 81 ? 3.100 3.129 -9.360 1.00 96.50 81 GLU A N 1
ATOM 608 C CA . GLU A 1 81 ? 4.105 3.921 -10.073 1.00 96.50 81 GLU A CA 1
ATOM 609 C C . GLU A 1 81 ? 4.999 3.086 -10.976 1.00 96.50 81 GLU A C 1
ATOM 611 O O . GLU A 1 81 ? 5.220 3.470 -12.122 1.00 96.50 81 GLU A O 1
ATOM 616 N N . ALA A 1 82 ? 5.492 1.949 -10.485 1.00 96.00 82 ALA A N 1
ATOM 617 C CA . ALA A 1 82 ? 6.350 1.071 -11.274 1.00 96.00 82 ALA A CA 1
ATOM 618 C C . ALA A 1 82 ? 5.626 0.480 -12.493 1.00 96.00 82 ALA A C 1
ATOM 620 O O . ALA A 1 82 ? 6.249 0.256 -13.526 1.00 96.00 82 ALA A O 1
ATOM 621 N N . MET A 1 83 ? 4.309 0.289 -12.400 1.00 95.31 83 MET A N 1
ATOM 622 C CA . MET A 1 83 ? 3.460 -0.112 -13.528 1.00 95.31 83 MET A CA 1
ATOM 623 C C . MET A 1 83 ? 3.053 1.054 -14.444 1.00 95.31 83 MET A C 1
ATOM 625 O O . MET A 1 83 ? 2.440 0.830 -15.486 1.00 95.31 83 MET A O 1
ATOM 629 N N . GLY A 1 84 ? 3.333 2.304 -14.063 1.00 96.19 84 GLY A N 1
ATOM 630 C CA . GLY A 1 84 ? 2.884 3.492 -14.792 1.00 96.19 84 GLY A CA 1
ATOM 631 C C . GLY A 1 84 ? 1.402 3.846 -14.601 1.00 96.19 84 GLY A C 1
ATOM 632 O O . GLY A 1 84 ? 0.897 4.733 -15.293 1.00 96.19 84 GLY A O 1
ATOM 633 N N . ASP A 1 85 ? 0.692 3.222 -13.652 1.00 97.12 85 ASP A N 1
ATOM 634 C CA . ASP A 1 85 ? -0.680 3.601 -13.290 1.00 97.12 85 ASP A CA 1
ATOM 635 C C . ASP A 1 85 ? -0.670 4.817 -12.350 1.00 97.12 85 ASP A C 1
ATOM 637 O O . ASP A 1 85 ? -0.856 4.741 -11.130 1.00 97.12 85 ASP A O 1
ATOM 641 N N . VAL A 1 86 ? -0.467 5.987 -12.956 1.00 95.81 86 VAL A N 1
ATOM 642 C CA . VAL A 1 86 ? -0.436 7.284 -12.265 1.00 95.81 86 VAL A CA 1
ATOM 643 C C . VAL A 1 86 ? -1.741 7.554 -11.506 1.00 95.81 86 VAL A C 1
ATOM 645 O O . VAL A 1 86 ? -1.731 8.166 -10.434 1.00 95.81 86 VAL A O 1
ATOM 648 N N . ALA A 1 87 ? -2.879 7.085 -12.027 1.00 96.38 87 ALA A N 1
ATOM 649 C CA . ALA A 1 87 ? -4.179 7.322 -11.415 1.00 96.38 87 ALA A CA 1
ATOM 650 C C . ALA A 1 87 ? -4.347 6.525 -10.116 1.00 96.38 87 ALA A C 1
ATOM 652 O O . ALA A 1 87 ? -4.908 7.044 -9.146 1.00 96.38 87 ALA A O 1
ATOM 653 N N . LEU A 1 88 ? -3.884 5.276 -10.081 1.00 94.38 88 LEU A N 1
ATOM 654 C CA . LEU A 1 88 ? -3.881 4.466 -8.868 1.00 94.38 88 LEU A CA 1
ATOM 655 C C . LEU A 1 88 ? -2.841 4.976 -7.863 1.00 94.38 88 LEU A C 1
ATOM 657 O O . LEU A 1 88 ? -3.171 5.136 -6.686 1.00 94.38 88 LEU A O 1
ATOM 661 N N . ALA A 1 89 ? -1.642 5.331 -8.331 1.00 97.31 89 ALA A N 1
ATOM 662 C CA . ALA A 1 89 ? -0.578 5.877 -7.493 1.00 97.31 89 ALA A CA 1
ATOM 663 C C . ALA A 1 89 ? -1.016 7.149 -6.748 1.00 97.31 89 ALA A C 1
ATOM 665 O O . ALA A 1 89 ? -0.841 7.253 -5.531 1.00 97.31 89 ALA A O 1
ATOM 666 N N . ALA A 1 90 ? -1.645 8.098 -7.451 1.00 96.31 90 ALA A N 1
ATOM 667 C CA . ALA A 1 90 ? -2.166 9.325 -6.847 1.00 96.31 90 ALA A CA 1
ATOM 668 C C . ALA A 1 90 ? -3.219 9.026 -5.767 1.00 96.31 90 ALA A C 1
ATOM 670 O O . ALA A 1 90 ? -3.139 9.531 -4.648 1.00 96.31 90 ALA A O 1
ATOM 671 N N . LYS A 1 91 ? -4.168 8.126 -6.053 1.00 93.25 91 LYS A N 1
ATOM 672 C CA . LYS A 1 91 ? -5.207 7.745 -5.083 1.00 93.25 91 LYS A CA 1
ATOM 673 C C . LYS A 1 91 ? -4.628 7.064 -3.843 1.00 93.25 91 LYS A C 1
ATOM 675 O O . LYS A 1 91 ? -5.157 7.267 -2.748 1.00 93.25 91 LYS A O 1
ATOM 680 N N . ALA A 1 92 ? -3.586 6.251 -4.007 1.00 94.44 92 ALA A N 1
ATOM 681 C CA . ALA A 1 92 ? -2.913 5.577 -2.905 1.00 94.44 92 ALA A CA 1
ATOM 682 C C . ALA A 1 92 ? -2.167 6.586 -2.014 1.00 94.44 92 ALA A C 1
ATOM 684 O O . ALA A 1 92 ? -2.345 6.575 -0.795 1.00 94.44 92 ALA A O 1
ATOM 685 N N . ARG A 1 93 ? -1.437 7.537 -2.613 1.00 94.38 93 ARG A N 1
ATOM 686 C CA . ARG A 1 93 ? -0.786 8.644 -1.889 1.00 94.38 93 ARG A CA 1
ATOM 687 C C . ARG A 1 93 ? -1.764 9.512 -1.121 1.00 94.38 93 ARG A C 1
ATOM 689 O O . ARG A 1 93 ? -1.528 9.815 0.044 1.00 94.38 93 ARG A O 1
ATOM 696 N N . ASP A 1 94 ? -2.893 9.840 -1.735 1.00 93.12 94 ASP A N 1
ATOM 697 C CA . ASP A 1 94 ? -3.942 10.594 -1.064 1.00 93.12 94 ASP A CA 1
ATOM 698 C C . ASP A 1 94 ? -4.446 9.882 0.204 1.00 93.12 94 ASP A C 1
ATOM 700 O O . ASP A 1 94 ? -4.844 10.539 1.166 1.00 93.12 94 ASP A O 1
ATOM 704 N N . GLN A 1 95 ? -4.483 8.541 0.218 1.00 90.69 95 GLN A N 1
ATOM 705 C CA . GLN A 1 95 ? -4.842 7.793 1.427 1.00 90.69 95 GLN A CA 1
ATOM 706 C C . GLN A 1 95 ? -3.752 7.876 2.490 1.00 90.69 95 GLN A C 1
ATOM 708 O O . GLN A 1 95 ? -4.092 8.067 3.653 1.00 90.69 95 GLN A O 1
ATOM 713 N N . VAL A 1 96 ? -2.474 7.785 2.107 1.00 91.62 96 VAL A N 1
ATOM 714 C CA . VAL A 1 96 ? -1.356 7.970 3.045 1.00 91.62 96 VAL A CA 1
ATOM 715 C C . VAL A 1 96 ? -1.483 9.329 3.734 1.00 91.62 96 VAL A C 1
ATOM 717 O O . VAL A 1 96 ? -1.613 9.361 4.952 1.00 91.62 96 VAL A O 1
ATOM 720 N N . VAL A 1 97 ? -1.609 10.419 2.967 1.00 90.88 97 VAL A N 1
ATOM 721 C CA . VAL A 1 97 ? -1.779 11.787 3.500 1.00 90.88 97 VAL A CA 1
ATOM 722 C C . VAL A 1 97 ? -3.002 11.903 4.416 1.00 90.88 97 VAL A C 1
ATOM 724 O O . VAL A 1 97 ? -2.944 12.537 5.464 1.00 90.88 97 VAL A O 1
ATOM 727 N N . ARG A 1 98 ? -4.129 11.272 4.059 1.00 86.31 98 ARG A N 1
ATOM 728 C CA . ARG A 1 98 ? -5.336 11.274 4.903 1.00 86.31 98 ARG A CA 1
ATOM 729 C C . ARG A 1 98 ? -5.154 10.549 6.239 1.00 86.31 98 ARG A C 1
ATOM 731 O O . ARG A 1 98 ? -5.818 10.924 7.203 1.00 86.31 98 ARG A O 1
ATOM 738 N N . LEU A 1 99 ? -4.365 9.477 6.265 1.00 83.94 99 LEU A N 1
ATOM 739 C CA . LEU A 1 99 ? -4.185 8.598 7.427 1.00 83.94 99 LEU A CA 1
ATOM 740 C C . LEU A 1 99 ? -3.008 9.015 8.311 1.00 83.94 99 LEU A C 1
ATOM 742 O O . LEU A 1 99 ? -2.996 8.680 9.493 1.00 83.94 99 LEU A O 1
ATOM 746 N N . THR A 1 100 ? -2.058 9.764 7.758 1.00 81.69 100 THR A N 1
ATOM 747 C CA . THR A 1 100 ? -1.001 10.458 8.492 1.00 81.69 100 THR A CA 1
ATOM 748 C C . THR A 1 100 ? -1.242 11.964 8.407 1.00 81.69 100 THR A C 1
ATOM 750 O O . THR A 1 100 ? -0.505 12.656 7.702 1.00 81.69 100 THR A O 1
ATOM 753 N N . PRO A 1 101 ? -2.288 12.507 9.059 1.00 67.50 101 PRO A N 1
ATOM 754 C CA . PRO A 1 101 ? -2.329 13.942 9.256 1.00 67.50 101 PRO A CA 1
ATOM 755 C C . PRO A 1 101 ? -1.109 14.299 10.106 1.00 67.50 101 PRO A C 1
ATOM 757 O O . PRO A 1 101 ? -0.970 13.806 11.227 1.00 67.50 101 PRO A O 1
ATOM 760 N N . GLU A 1 102 ? -0.196 15.072 9.524 1.00 56.75 102 GLU A N 1
ATOM 761 C CA . GLU A 1 102 ? 0.909 15.694 10.248 1.00 56.75 102 GLU A CA 1
ATOM 762 C C . GLU A 1 102 ? 0.349 16.353 11.522 1.00 56.75 102 GLU A C 1
ATOM 764 O O . GLU A 1 102 ? -0.697 17.012 11.478 1.00 56.75 102 GLU A O 1
ATOM 769 N N . GLN A 1 103 ? 0.996 16.080 12.658 1.00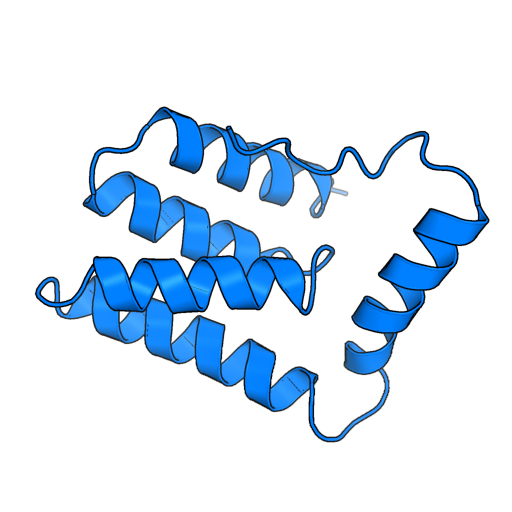 43.06 103 GLN A N 1
ATOM 770 C CA . GLN A 1 103 ? 0.831 16.865 13.882 1.00 43.06 103 GLN A CA 1
ATOM 771 C C . GLN A 1 103 ? 1.563 18.192 13.730 1.00 43.06 103 GLN A C 1
ATOM 773 O O . GLN A 1 103 ? 2.675 18.167 13.155 1.00 43.06 103 GLN A O 1
#

Sequence (103 aa):
GWKPLRLKGLPPKTQATLQAKNLELVTPGRIRWVFESMVGRSRALLAHGSELDDALSDAERATQLCPLAPSGWASLGNVAEAMGDVALAAKARDQVVRLTPEQ

InterPro domains:
  IPR011990 Tetratricopeptide-like helical domain superfamily [G3DSA:1.25.40.10] (16-103)
  IPR011990 Tetratricopeptide-like helical domain superfamily [SSF48452] (37-103)

pLDDT: mean 80.94, std 17.58, range [32.88, 97.69]

Nearest PDB structures (foldseek):
  4cgv-assembly4_D  TM=7.448E-01  e=2.399E-01  Homo sapiens
  6gxz-assembly2_C  TM=7.111E-01  e=2.527E-01  Homo sapiens
  9gaw-assembly1_K  TM=7.457E-01  e=3.834E-01  Homo sapiens
  6zbk-assembly1_A  TM=6.897E-01  e=2.955E-01  Homo sapiens
  7f6j-assembly1_C  TM=2.806E-01  e=3.417E+00  Homo sapiens